Protein AF-A0A643C2L1-F1 (afdb_monomer)

Foldseek 3Di:
DDLVVLLVVVVVVCVVVVNPPDDQDDDDSSNSSSVVNCCVPDPPVVVVQVVQWDDDPNDTDGVDPVVVCVVCVCVVPDDDPDPDDDPDDDDDDDDPPDPPDD

Organism: Balaenoptera physalus (NCBI:txid9770)

Structure (mmCIF, N/CA/C/O backbone):
data_AF-A0A643C2L1-F1
#
_entry.id   AF-A0A643C2L1-F1
#
loop_
_atom_site.group_PDB
_atom_site.id
_atom_site.type_symbol
_atom_site.label_atom_id
_atom_site.label_alt_id
_atom_site.label_comp_id
_atom_site.label_asym_id
_atom_site.label_entity_id
_atom_site.label_seq_id
_atom_site.pdbx_PDB_ins_code
_atom_site.Cartn_x
_atom_site.Cartn_y
_atom_site.Cartn_z
_atom_site.occupancy
_atom_site.B_iso_or_equiv
_atom_site.auth_seq_id
_atom_site.auth_comp_id
_atom_site.auth_asym_id
_atom_site.auth_atom_id
_atom_site.pdbx_PDB_model_num
ATOM 1 N N . MET A 1 1 ? 7.492 17.715 7.146 1.00 59.97 1 MET A N 1
ATOM 2 C CA . MET A 1 1 ? 6.502 17.484 6.074 1.00 59.97 1 MET A CA 1
ATOM 3 C C . MET A 1 1 ? 5.835 16.146 6.366 1.00 59.97 1 MET A C 1
ATOM 5 O O . MET A 1 1 ? 6.565 15.176 6.533 1.00 59.97 1 MET A O 1
ATOM 9 N N . SER A 1 2 ? 4.516 16.105 6.579 1.00 87.12 2 SER A N 1
ATOM 10 C CA . SER A 1 2 ? 3.812 14.862 6.942 1.00 87.12 2 SER A CA 1
ATOM 11 C C . SER A 1 2 ? 3.372 14.087 5.693 1.00 87.12 2 SER A C 1
ATOM 13 O O . SER A 1 2 ? 3.269 14.667 4.611 1.00 87.12 2 SER A O 1
ATOM 15 N N . TYR A 1 3 ? 3.127 12.780 5.822 1.00 82.06 3 TYR A N 1
ATOM 16 C CA . TYR A 1 3 ? 2.661 11.957 4.698 1.00 82.06 3 TYR A CA 1
ATOM 17 C C . TYR A 1 3 ? 1.267 12.366 4.219 1.00 82.06 3 TYR A C 1
ATOM 19 O O . TYR A 1 3 ? 0.970 12.242 3.036 1.00 82.06 3 TYR A O 1
ATOM 27 N N . GLU A 1 4 ? 0.443 12.906 5.114 1.00 80.12 4 GLU A N 1
ATOM 28 C CA . GLU A 1 4 ? -0.877 13.460 4.817 1.00 80.12 4 GLU A CA 1
ATOM 29 C C . GLU A 1 4 ? -0.764 14.679 3.904 1.00 80.12 4 GLU A C 1
ATOM 31 O O . GLU A 1 4 ? -1.453 14.735 2.890 1.00 80.12 4 GLU A O 1
ATOM 36 N N . ALA A 1 5 ? 0.141 15.612 4.224 1.00 81.69 5 ALA A N 1
ATOM 37 C CA . ALA A 1 5 ? 0.385 16.792 3.398 1.00 81.69 5 ALA A CA 1
ATOM 38 C C . ALA A 1 5 ? 0.914 16.392 2.011 1.00 81.69 5 ALA A C 1
ATOM 40 O O . ALA A 1 5 ? 0.364 16.810 1.002 1.00 81.69 5 ALA A O 1
ATOM 41 N N . MET A 1 6 ? 1.897 15.484 1.955 1.00 83.44 6 MET A N 1
ATOM 42 C CA . MET A 1 6 ? 2.437 14.985 0.680 1.00 83.44 6 MET A CA 1
ATOM 43 C C . MET A 1 6 ? 1.388 14.235 -0.153 1.00 83.44 6 MET A C 1
ATOM 45 O O . MET A 1 6 ? 1.396 14.310 -1.378 1.00 83.44 6 MET A O 1
ATOM 49 N N . SER A 1 7 ? 0.488 13.493 0.498 1.00 85.19 7 SER A N 1
ATOM 50 C CA . SER A 1 7 ? -0.620 12.803 -0.169 1.00 85.19 7 SER A CA 1
ATOM 51 C C . SER A 1 7 ? -1.602 13.805 -0.768 1.00 85.19 7 SER A C 1
ATOM 53 O O . SER A 1 7 ? -2.008 13.641 -1.917 1.00 85.19 7 SER A O 1
ATOM 55 N N . GLN A 1 8 ? -1.940 14.862 -0.024 1.00 84.94 8 GLN A N 1
ATOM 56 C CA . GLN A 1 8 ? -2.825 15.920 -0.505 1.00 84.94 8 GLN A CA 1
ATOM 57 C C . GLN A 1 8 ? -2.211 16.674 -1.691 1.00 84.94 8 GLN A C 1
ATOM 59 O O . GLN A 1 8 ? -2.876 16.847 -2.707 1.00 84.94 8 GLN A O 1
ATOM 64 N N . ASP A 1 9 ? -0.920 17.003 -1.626 1.00 87.75 9 ASP A N 1
ATOM 65 C CA . ASP A 1 9 ? -0.221 17.672 -2.729 1.00 87.75 9 ASP A CA 1
ATOM 66 C C . ASP A 1 9 ? -0.270 16.835 -4.022 1.00 87.75 9 ASP A C 1
ATOM 68 O O . ASP A 1 9 ? -0.576 17.345 -5.102 1.00 87.75 9 ASP A O 1
ATOM 72 N N . VAL A 1 10 ? -0.030 15.519 -3.928 1.00 86.56 10 VAL A N 1
ATOM 73 C CA . VAL A 1 10 ? -0.147 14.604 -5.079 1.00 86.56 10 VAL A CA 1
ATOM 74 C C . VAL A 1 10 ? -1.599 14.502 -5.558 1.00 86.56 10 VAL A C 1
ATOM 76 O O . VAL A 1 10 ? -1.849 14.438 -6.764 1.00 86.56 10 VAL A O 1
ATOM 79 N N . GLN A 1 11 ? -2.565 14.507 -4.637 1.00 86.12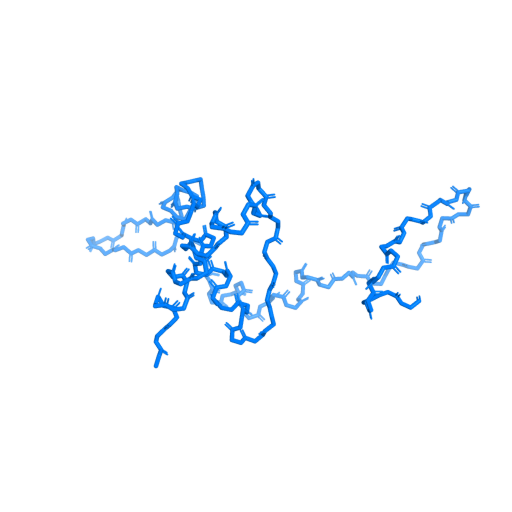 11 GLN A N 1
ATOM 80 C CA . GLN A 1 11 ? -3.989 14.472 -4.961 1.00 86.12 11 GLN A CA 1
ATOM 81 C C . GLN A 1 11 ? -4.420 15.665 -5.819 1.00 86.12 11 GLN A C 1
ATOM 83 O O . GLN A 1 11 ? -5.174 15.472 -6.779 1.00 86.12 11 GLN A O 1
ATOM 88 N N . ASP A 1 12 ? -3.938 16.856 -5.470 1.00 89.56 12 ASP A N 1
ATOM 89 C CA . ASP A 1 12 ? -4.321 18.121 -6.094 1.00 89.56 12 ASP A CA 1
ATOM 90 C C . ASP A 1 12 ? -3.574 18.356 -7.413 1.00 89.56 12 ASP A C 1
ATOM 92 O O . ASP A 1 12 ? -4.114 18.975 -8.334 1.00 89.56 12 ASP A O 1
ATOM 96 N N . LEU A 1 13 ? -2.351 17.827 -7.535 1.00 87.44 13 LEU A N 1
ATOM 97 C CA . LEU A 1 13 ? -1.509 17.982 -8.720 1.00 87.44 13 LEU A CA 1
ATOM 98 C C . LEU A 1 13 ? -1.958 17.105 -9.901 1.00 87.44 13 LEU A C 1
ATOM 100 O O . LEU A 1 13 ? -1.944 17.557 -11.046 1.00 87.44 13 LEU A O 1
ATOM 104 N N . LEU A 1 14 ? -2.371 15.856 -9.654 1.00 84.75 14 LEU A N 1
ATOM 105 C CA . LEU A 1 14 ? -2.713 14.905 -10.725 1.00 84.75 14 LEU A CA 1
ATOM 106 C C . LEU A 1 14 ? -3.820 15.414 -11.683 1.00 84.75 14 LEU A C 1
ATOM 108 O O . LEU A 1 14 ? -3.645 15.276 -12.896 1.00 84.75 14 LEU A O 1
ATOM 112 N N . PRO A 1 15 ? -4.925 16.037 -11.214 1.00 87.25 15 PRO A N 1
ATOM 113 C CA . PRO A 1 15 ? -5.924 16.653 -12.091 1.00 87.25 15 PRO A CA 1
ATOM 114 C C . PRO A 1 15 ? -5.404 17.865 -12.865 1.00 87.25 15 PRO A C 1
ATOM 116 O O . PRO A 1 15 ? -5.732 18.008 -14.040 1.00 87.25 15 PRO A O 1
ATOM 119 N N . GLN A 1 16 ? -4.582 18.716 -12.238 1.00 92.50 16 GLN A N 1
ATOM 120 C CA . GLN A 1 16 ? -4.017 19.910 -12.886 1.00 92.50 16 GLN A CA 1
ATOM 121 C C . GLN A 1 16 ? -3.135 19.544 -14.081 1.00 92.50 16 GLN A C 1
ATOM 123 O O . GLN A 1 16 ? -3.089 20.268 -15.072 1.00 92.50 16 GLN A O 1
ATOM 128 N N . LEU A 1 17 ? -2.471 18.391 -14.000 1.00 88.12 17 LEU A N 1
ATOM 129 C CA . LEU A 1 17 ? -1.654 17.844 -15.077 1.00 88.12 17 LEU A CA 1
ATOM 130 C C . LEU A 1 17 ? -2.451 16.979 -16.071 1.00 88.12 17 LEU A C 1
ATOM 132 O O . LEU A 1 17 ? -1.868 16.455 -17.016 1.00 88.12 17 LEU A O 1
ATOM 136 N N . GLY A 1 18 ? -3.760 16.790 -15.866 1.00 88.38 18 GLY A N 1
ATOM 137 C CA . GLY A 1 18 ? -4.590 15.931 -16.717 1.00 88.38 18 GLY A CA 1
ATOM 138 C C . GLY A 1 18 ? -4.231 14.442 -16.641 1.00 88.38 18 GLY A C 1
ATOM 139 O O . GLY A 1 18 ? -4.497 13.697 -17.578 1.00 88.38 18 GLY A O 1
ATOM 140 N N . LEU A 1 19 ? -3.624 13.993 -15.538 1.00 78.19 19 LEU A N 1
ATOM 141 C CA . LEU A 1 19 ? -3.089 12.635 -15.377 1.00 78.19 19 LEU A CA 1
ATOM 142 C C . LEU A 1 19 ? -4.095 11.656 -14.754 1.00 78.19 19 LEU A C 1
ATOM 144 O O . LEU A 1 19 ? -3.704 10.605 -14.266 1.00 78.19 19 LEU A O 1
ATOM 148 N N . VAL A 1 20 ? -5.388 11.978 -14.722 1.00 77.06 20 VAL A N 1
ATOM 149 C CA . VAL A 1 20 ? -6.413 11.119 -14.109 1.00 77.06 20 VAL A CA 1
ATOM 150 C C . VAL A 1 20 ? -7.277 10.498 -15.214 1.00 77.06 20 VAL A C 1
ATOM 152 O O . VAL A 1 20 ? -7.808 11.252 -16.028 1.00 77.06 20 VAL A O 1
ATOM 155 N N . PRO A 1 21 ? -7.479 9.165 -15.246 1.00 69.81 21 PRO A N 1
ATOM 156 C CA . PRO A 1 21 ? -6.993 8.160 -14.294 1.00 69.81 21 PRO A CA 1
ATOM 157 C C . PRO A 1 21 ? -5.518 7.770 -14.504 1.00 69.81 21 PRO A C 1
ATOM 159 O O . PRO A 1 21 ? -5.066 7.602 -15.632 1.00 69.81 21 PRO A O 1
ATOM 162 N N . CYS A 1 22 ? -4.793 7.531 -13.406 1.00 72.38 22 CYS A N 1
ATOM 163 C CA . CYS A 1 22 ? -3.429 6.987 -13.419 1.00 72.38 22 CYS A CA 1
ATOM 164 C C . CYS A 1 22 ? -3.247 5.872 -12.389 1.00 72.38 22 CYS A C 1
ATOM 166 O O . CYS A 1 22 ? -3.914 5.840 -11.353 1.00 72.38 22 CYS A O 1
ATOM 168 N N . VAL A 1 23 ? -2.257 5.015 -12.634 1.00 71.19 23 VAL A N 1
ATOM 169 C CA . VAL A 1 23 ? -1.683 4.127 -11.619 1.00 71.19 23 VAL A CA 1
ATOM 170 C C . VAL A 1 23 ? -0.515 4.859 -10.964 1.00 71.19 23 VAL A C 1
ATOM 172 O O . VAL A 1 23 ? 0.460 5.193 -11.634 1.00 71.19 23 VAL A O 1
ATOM 175 N N . LEU A 1 24 ? -0.618 5.127 -9.662 1.00 66.00 24 LEU A N 1
ATOM 176 C CA . LEU A 1 24 ? 0.434 5.789 -8.894 1.00 66.00 24 LEU A CA 1
ATOM 177 C C . LEU A 1 24 ? 1.284 4.743 -8.160 1.00 66.00 24 LEU A C 1
ATOM 179 O O . LEU A 1 24 ? 0.761 3.976 -7.354 1.00 66.00 24 LEU A O 1
ATOM 183 N N . ILE A 1 25 ? 2.594 4.737 -8.414 1.00 66.94 25 ILE A N 1
ATOM 184 C CA . ILE A 1 25 ? 3.579 3.882 -7.735 1.00 66.94 25 ILE A CA 1
ATOM 185 C C . ILE A 1 25 ? 4.656 4.788 -7.135 1.00 66.94 25 ILE A C 1
ATOM 187 O O . ILE A 1 25 ? 5.073 5.758 -7.764 1.00 66.94 25 ILE A O 1
ATOM 191 N N . GLY A 1 26 ? 5.131 4.468 -5.932 1.00 73.38 26 GLY A N 1
ATOM 192 C CA . GLY A 1 26 ? 6.227 5.198 -5.302 1.00 73.38 26 GLY A CA 1
ATOM 193 C C . GLY A 1 26 ? 7.175 4.284 -4.529 1.00 73.38 26 GLY A C 1
ATOM 194 O O . GLY A 1 26 ? 6.775 3.238 -4.026 1.00 73.38 26 GLY A O 1
ATOM 195 N N . HIS A 1 27 ? 8.438 4.699 -4.412 1.00 77.94 27 HIS A N 1
ATOM 196 C CA . HIS A 1 27 ? 9.473 4.011 -3.634 1.00 77.94 27 HIS A CA 1
ATOM 197 C C . HIS A 1 27 ? 9.749 4.753 -2.316 1.00 77.94 27 HIS A C 1
ATOM 199 O O . HIS A 1 27 ? 9.745 5.985 -2.280 1.00 77.94 27 HIS A O 1
ATOM 205 N N . SER A 1 28 ? 9.997 4.011 -1.230 1.00 82.31 28 SER A N 1
ATOM 206 C CA . SER A 1 28 ? 10.298 4.551 0.106 1.00 82.31 28 SER A CA 1
ATOM 207 C C . SER A 1 28 ? 9.273 5.610 0.559 1.00 82.31 28 SER A C 1
ATOM 209 O O . SER A 1 28 ? 8.103 5.283 0.768 1.00 82.31 28 SER A O 1
ATOM 211 N N . MET A 1 29 ? 9.673 6.880 0.674 1.00 86.06 29 MET A N 1
ATOM 212 C CA . MET A 1 29 ? 8.791 7.994 1.032 1.00 86.06 29 MET A CA 1
ATOM 213 C C . MET A 1 29 ? 7.615 8.141 0.056 1.00 86.06 29 MET A C 1
ATOM 215 O O . MET A 1 29 ? 6.472 8.238 0.492 1.00 86.06 29 MET A O 1
ATOM 219 N N . GLY A 1 30 ? 7.873 8.063 -1.254 1.00 73.50 30 GLY A N 1
ATOM 220 C CA . GLY A 1 30 ? 6.826 8.145 -2.276 1.00 73.50 30 GLY A CA 1
ATOM 221 C C . GLY A 1 30 ? 5.864 6.958 -2.234 1.00 73.50 30 GLY A C 1
ATOM 222 O O . GLY A 1 30 ? 4.691 7.108 -2.558 1.00 73.50 30 GLY A O 1
ATOM 223 N N . GLY A 1 31 ? 6.336 5.789 -1.785 1.00 77.94 31 GLY A N 1
ATOM 224 C CA . GLY A 1 31 ? 5.497 4.602 -1.609 1.00 77.94 31 GLY A CA 1
ATOM 225 C C . GLY A 1 31 ? 4.481 4.782 -0.487 1.00 77.94 31 GLY A C 1
ATOM 226 O O . GLY A 1 31 ? 3.296 4.522 -0.680 1.00 77.94 31 GLY A O 1
ATOM 227 N N . ARG A 1 32 ? 4.920 5.321 0.660 1.00 79.50 32 ARG A N 1
ATOM 228 C CA . ARG A 1 32 ? 4.015 5.656 1.771 1.00 79.50 32 ARG A CA 1
ATOM 229 C C . ARG A 1 32 ? 3.009 6.731 1.366 1.00 79.50 32 ARG A C 1
ATOM 231 O O . ARG A 1 32 ? 1.831 6.574 1.660 1.00 79.50 32 ARG A O 1
ATOM 238 N N . THR A 1 33 ? 3.443 7.760 0.638 1.00 81.56 33 THR A N 1
ATOM 239 C CA . THR A 1 33 ? 2.557 8.806 0.102 1.00 81.56 33 THR A CA 1
ATOM 240 C C . THR A 1 33 ? 1.511 8.240 -0.867 1.00 81.56 33 THR A C 1
ATOM 242 O O . THR A 1 33 ? 0.327 8.525 -0.715 1.00 81.56 33 THR A O 1
ATOM 245 N N . ALA A 1 34 ? 1.909 7.384 -1.817 1.00 78.69 34 ALA A N 1
ATOM 246 C CA . ALA A 1 34 ? 0.985 6.755 -2.765 1.00 78.69 34 ALA A CA 1
ATOM 247 C C . ALA A 1 34 ? -0.024 5.823 -2.071 1.00 78.69 34 ALA A C 1
ATOM 249 O O . ALA A 1 34 ? -1.206 5.801 -2.417 1.00 78.69 34 ALA A O 1
ATOM 250 N N . MET A 1 35 ? 0.427 5.086 -1.055 1.00 80.88 35 MET A N 1
ATOM 251 C CA . MET A 1 35 ? -0.419 4.198 -0.260 1.00 80.88 35 MET A CA 1
ATOM 252 C C . MET A 1 35 ? -1.427 4.990 0.588 1.00 80.88 35 MET A C 1
ATOM 254 O O . MET A 1 35 ? -2.607 4.639 0.625 1.00 80.88 35 MET A O 1
ATOM 258 N N . LEU A 1 36 ? -0.998 6.099 1.204 1.00 81.88 36 LEU A N 1
ATOM 259 C CA . LEU A 1 36 ? -1.887 6.998 1.945 1.00 81.88 36 LEU A CA 1
ATOM 260 C C . LEU A 1 36 ? -2.934 7.640 1.019 1.00 81.88 36 LEU A C 1
ATOM 262 O O . LEU A 1 36 ? -4.121 7.660 1.352 1.00 81.88 36 LEU A O 1
ATOM 266 N N . LEU A 1 37 ? -2.522 8.069 -0.178 1.00 80.31 37 LEU A N 1
ATOM 267 C CA . LEU A 1 37 ? -3.426 8.599 -1.199 1.00 80.31 37 LEU A CA 1
ATOM 268 C C . LEU A 1 37 ? -4.474 7.562 -1.620 1.00 80.31 37 LEU A C 1
ATOM 270 O O . LEU A 1 37 ? -5.656 7.887 -1.745 1.00 80.31 37 LEU A O 1
ATOM 274 N N . ALA A 1 38 ? -4.070 6.301 -1.801 1.00 74.81 38 ALA A N 1
ATOM 275 C CA . ALA A 1 38 ? -4.984 5.213 -2.145 1.00 74.81 38 ALA A CA 1
ATOM 276 C C . ALA A 1 38 ? -6.034 4.963 -1.045 1.00 74.81 38 ALA A C 1
ATOM 278 O O . ALA A 1 38 ? -7.215 4.782 -1.354 1.00 74.81 38 ALA A O 1
ATOM 279 N N . LEU A 1 39 ? -5.641 5.032 0.232 1.00 74.06 39 LEU A N 1
ATOM 280 C CA . LEU A 1 39 ? -6.559 4.950 1.380 1.00 74.06 39 LEU A CA 1
ATOM 281 C C . LEU A 1 39 ? -7.521 6.153 1.452 1.00 74.06 39 LEU A C 1
ATOM 283 O O . LEU A 1 39 ? -8.688 6.019 1.843 1.00 74.06 39 LEU A O 1
ATOM 287 N N . GLN A 1 40 ? -7.062 7.336 1.039 1.00 71.81 40 GLN A N 1
ATOM 288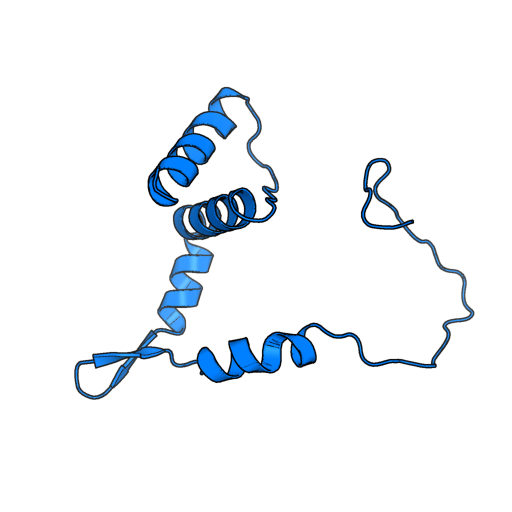 C CA . GLN A 1 40 ? -7.880 8.550 0.963 1.00 71.81 40 GLN A CA 1
ATOM 289 C C . GLN A 1 40 ? -8.840 8.560 -0.242 1.00 71.81 40 GLN A C 1
ATOM 291 O O . GLN A 1 40 ? -9.914 9.158 -0.157 1.00 71.81 40 GLN A O 1
ATOM 296 N N . ARG A 1 41 ? -8.516 7.864 -1.340 1.00 66.31 41 ARG A N 1
ATOM 297 C CA . ARG A 1 41 ? -9.310 7.878 -2.586 1.00 66.31 41 ARG A CA 1
ATOM 298 C C . ARG A 1 41 ? -10.248 6.687 -2.754 1.00 66.31 41 ARG A C 1
ATOM 300 O O . ARG A 1 41 ? -11.308 6.840 -3.354 1.00 66.31 41 ARG A O 1
ATOM 307 N N . SER A 1 42 ? -9.901 5.510 -2.244 1.00 65.88 42 SER A N 1
ATOM 308 C CA . SER A 1 42 ? -10.718 4.317 -2.466 1.00 65.88 42 SER A CA 1
ATOM 309 C C . SER A 1 42 ? -11.751 4.142 -1.356 1.00 65.88 42 SER A C 1
ATOM 311 O O . SER A 1 42 ? -11.449 3.607 -0.286 1.00 65.88 42 SER A O 1
ATOM 313 N N . ILE A 1 43 ? -12.995 4.563 -1.630 1.00 65.88 43 ILE A N 1
ATOM 314 C CA . ILE A 1 43 ? -14.156 4.246 -0.779 1.00 65.88 43 ILE A CA 1
ATOM 315 C C . ILE A 1 43 ? -14.206 2.735 -0.511 1.00 65.88 43 ILE A C 1
ATOM 317 O O . ILE A 1 43 ? -14.438 2.321 0.620 1.00 65.88 43 ILE A O 1
ATOM 321 N N . SER A 1 44 ? -13.892 1.929 -1.529 1.00 57.66 44 SER A N 1
ATOM 322 C CA . SER A 1 44 ? -13.902 0.471 -1.470 1.00 57.66 44 SER A CA 1
ATOM 323 C C . SER A 1 44 ? -12.796 -0.079 -0.573 1.00 57.66 44 SER A C 1
ATOM 325 O O . SER A 1 44 ? -13.038 -1.023 0.165 1.00 57.66 44 SER A O 1
ATOM 327 N N . MET A 1 45 ? -11.601 0.523 -0.574 1.00 64.62 45 MET A N 1
ATOM 328 C CA . MET A 1 45 ? -10.514 0.131 0.332 1.00 64.62 45 MET A CA 1
ATOM 329 C C . MET A 1 45 ? -10.855 0.499 1.774 1.00 64.62 45 MET A C 1
ATOM 331 O O . MET A 1 45 ? -10.642 -0.293 2.686 1.00 64.62 45 MET A O 1
ATOM 335 N N . ARG A 1 46 ? -11.441 1.682 1.987 1.00 67.38 46 ARG A N 1
ATOM 336 C CA . ARG A 1 46 ? -11.890 2.110 3.315 1.00 67.38 46 ARG A CA 1
ATOM 337 C C . ARG A 1 46 ? -13.017 1.214 3.829 1.00 67.38 46 ARG A C 1
ATOM 339 O O . ARG A 1 46 ? -12.959 0.779 4.971 1.00 67.38 46 ARG A O 1
ATOM 346 N N . GLN A 1 47 ? -13.986 0.872 2.980 1.00 67.31 47 GLN A N 1
ATOM 347 C CA . GLN A 1 47 ? -15.041 -0.096 3.291 1.00 67.31 47 GLN A CA 1
ATOM 348 C C . GLN A 1 47 ? -14.462 -1.484 3.573 1.00 67.31 47 GLN A C 1
ATOM 350 O O . GLN A 1 47 ? -14.805 -2.077 4.586 1.00 67.31 47 GLN A O 1
ATOM 355 N N . PHE A 1 48 ? -13.528 -1.974 2.757 1.00 73.56 48 PHE A N 1
ATOM 356 C CA . PHE A 1 48 ? -12.851 -3.249 2.988 1.00 73.56 48 PHE A CA 1
ATOM 357 C C . PHE A 1 48 ? -12.123 -3.284 4.341 1.00 73.56 48 PHE A C 1
ATOM 359 O O . PHE A 1 48 ? -12.294 -4.229 5.112 1.00 73.56 48 PHE A O 1
ATOM 366 N N . LEU A 1 49 ? -11.368 -2.239 4.687 1.00 74.88 49 LEU A N 1
ATOM 367 C CA . LEU A 1 49 ? -10.713 -2.147 5.995 1.00 74.88 49 LEU A CA 1
ATOM 368 C C . LEU A 1 49 ? -11.735 -2.100 7.137 1.00 74.88 49 LEU A C 1
ATOM 370 O O . LEU A 1 49 ? -11.571 -2.812 8.124 1.00 74.88 49 LEU A O 1
ATOM 374 N N . LEU A 1 50 ? -12.824 -1.341 6.980 1.00 79.06 50 LEU A N 1
ATOM 375 C CA . LEU A 1 50 ? -13.906 -1.279 7.967 1.00 79.06 50 LEU A CA 1
ATOM 376 C C . LEU A 1 50 ? -14.621 -2.627 8.148 1.00 79.06 50 LEU A C 1
ATOM 378 O O . LEU A 1 50 ? -14.990 -2.954 9.269 1.00 79.06 50 LEU A O 1
ATOM 382 N N . THR A 1 51 ? -14.746 -3.462 7.106 1.00 78.56 51 THR A N 1
ATOM 383 C CA . THR A 1 51 ? -15.294 -4.831 7.258 1.00 78.56 51 THR A CA 1
ATOM 384 C C . THR A 1 51 ? -14.403 -5.758 8.093 1.00 78.56 51 THR A C 1
ATOM 386 O O . THR A 1 51 ? -14.861 -6.806 8.554 1.00 78.56 51 THR A O 1
ATOM 389 N N . ASN A 1 52 ? -13.141 -5.376 8.302 1.00 80.75 52 ASN A N 1
ATOM 390 C CA . ASN A 1 52 ? -12.165 -6.106 9.104 1.00 80.75 52 ASN A CA 1
ATOM 391 C C . ASN A 1 52 ? -11.926 -5.476 10.485 1.00 80.75 52 ASN A C 1
ATOM 393 O O . ASN A 1 52 ? -11.097 -5.987 11.236 1.00 80.75 52 ASN A O 1
ATOM 397 N N . LEU A 1 53 ? -12.652 -4.413 10.844 1.00 88.56 53 LEU A N 1
ATOM 398 C CA . LEU A 1 53 ? -12.651 -3.832 12.183 1.00 88.56 53 LEU A CA 1
ATOM 399 C C . LEU A 1 53 ? -13.868 -4.363 12.954 1.00 88.56 53 LEU A C 1
ATOM 401 O O . LEU A 1 53 ? -15.001 -4.226 12.497 1.00 88.56 53 LEU A O 1
ATOM 405 N N . VAL A 1 54 ? -13.645 -5.000 14.103 1.00 89.88 54 VAL A N 1
ATOM 406 C CA . VAL A 1 54 ? -14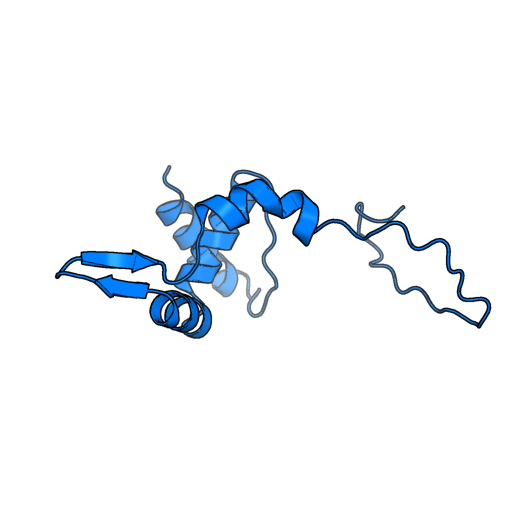.705 -5.582 14.943 1.00 89.88 54 VAL A CA 1
ATOM 407 C C . VAL A 1 54 ? -14.652 -5.014 16.353 1.00 89.88 54 VAL A C 1
ATOM 409 O O . VAL A 1 54 ? -13.584 -4.652 16.838 1.00 89.88 54 VAL A O 1
ATOM 412 N N . GLU A 1 55 ? -15.800 -4.935 17.015 1.00 93.75 55 GLU A N 1
ATOM 413 C CA . GLU A 1 55 ? -15.893 -4.524 18.414 1.00 93.75 55 GLU A CA 1
ATOM 414 C C . GLU A 1 55 ? -15.879 -5.754 19.330 1.00 93.75 55 GLU A C 1
ATOM 416 O O . GLU A 1 55 ? -16.637 -6.702 19.119 1.00 93.75 55 GLU A O 1
ATOM 421 N N . VAL A 1 56 ? -15.008 -5.735 20.338 1.00 93.69 56 VAL A N 1
ATOM 422 C CA . VAL A 1 56 ? -14.912 -6.743 21.399 1.00 93.69 56 VAL A CA 1
ATOM 423 C C . VAL A 1 56 ? -14.794 -5.993 22.724 1.00 93.69 56 VAL A C 1
ATOM 425 O O . VAL A 1 56 ? -13.890 -5.176 22.890 1.00 93.69 56 VAL A O 1
ATOM 428 N N . ASP A 1 57 ? -15.733 -6.219 23.644 1.00 95.25 57 ASP A N 1
ATOM 429 C CA . ASP A 1 57 ? -15.775 -5.589 24.975 1.00 95.25 57 ASP A CA 1
ATOM 430 C C . ASP A 1 57 ? -15.648 -4.049 24.956 1.00 95.25 57 ASP A C 1
ATOM 432 O O . ASP A 1 57 ? -14.911 -3.448 25.742 1.00 95.25 57 ASP A O 1
ATOM 436 N N . GLY A 1 58 ? -16.339 -3.387 24.021 1.00 93.69 58 GLY A N 1
ATOM 437 C CA . GLY A 1 58 ? -16.313 -1.925 23.881 1.00 93.69 58 GLY A CA 1
ATOM 438 C C . GLY A 1 58 ? -15.029 -1.366 23.258 1.00 93.69 58 GLY A C 1
ATOM 439 O O . GLY A 1 58 ? -14.804 -0.154 23.282 1.00 93.69 58 GLY A O 1
ATOM 440 N N . ARG A 1 59 ? -14.153 -2.226 22.721 1.00 90.94 59 ARG A N 1
ATOM 441 C CA . ARG A 1 59 ? -12.914 -1.835 22.037 1.00 90.94 59 ARG A CA 1
ATOM 442 C C . ARG A 1 59 ? -12.919 -2.332 20.599 1.00 90.94 59 ARG A C 1
ATOM 444 O O . ARG A 1 59 ? -13.253 -3.481 20.329 1.00 90.94 59 ARG A O 1
ATOM 451 N N . PHE A 1 60 ? -12.483 -1.483 19.673 1.00 87.94 60 PHE A N 1
ATOM 452 C CA . PHE A 1 60 ? -12.265 -1.898 18.292 1.00 87.94 60 PHE A CA 1
ATOM 453 C C . PHE A 1 60 ? -10.938 -2.642 18.153 1.00 87.94 60 PHE A C 1
ATOM 455 O O . PHE A 1 60 ? -9.892 -2.151 18.577 1.00 87.94 60 PHE A O 1
ATOM 462 N N . THR A 1 61 ? -10.987 -3.812 17.526 1.00 89.56 61 THR A N 1
ATOM 463 C CA . THR A 1 61 ? -9.829 -4.642 17.201 1.00 89.56 61 THR A CA 1
ATOM 464 C C . THR A 1 61 ? -9.898 -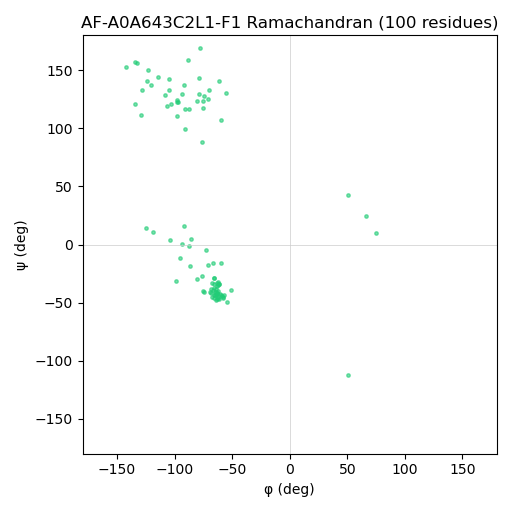5.117 15.753 1.00 89.56 61 THR A C 1
ATOM 466 O O . THR A 1 61 ? -10.967 -5.177 15.140 1.00 89.56 61 THR A O 1
ATOM 469 N N . TRP A 1 62 ? -8.746 -5.451 15.181 1.00 87.00 62 TRP A N 1
ATOM 470 C CA . TRP A 1 62 ? -8.685 -6.035 13.850 1.00 87.00 62 TRP A CA 1
ATOM 471 C C . TRP A 1 62 ? -9.138 -7.494 13.904 1.00 87.00 62 TRP A C 1
ATOM 473 O O . TRP A 1 62 ? -8.616 -8.297 14.673 1.00 87.00 62 TRP A O 1
ATOM 483 N N . ARG A 1 63 ? -10.094 -7.854 13.045 1.00 87.38 63 ARG A N 1
ATOM 484 C CA . ARG A 1 63 ? -10.514 -9.245 12.824 1.00 87.38 63 ARG A CA 1
ATOM 485 C C . ARG A 1 63 ? -9.359 -10.096 12.294 1.00 87.38 63 ARG A C 1
ATOM 487 O O . ARG A 1 63 ? -9.279 -11.284 12.587 1.00 87.38 63 ARG A O 1
ATOM 494 N N . VAL A 1 64 ? -8.493 -9.489 11.486 1.0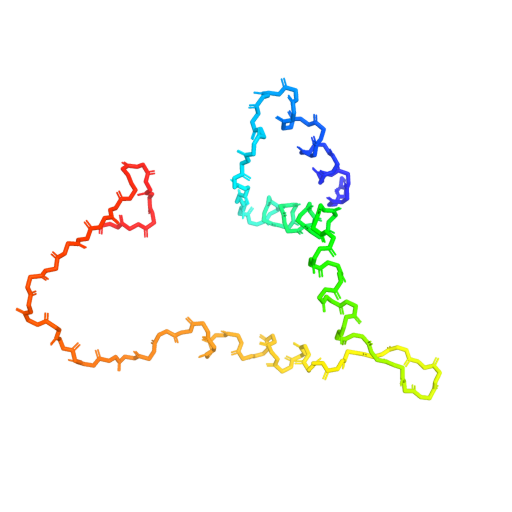0 85.88 64 VAL A N 1
ATOM 495 C CA . VAL A 1 64 ? -7.306 -10.123 10.905 1.00 85.88 64 VAL A CA 1
ATOM 496 C C . VAL A 1 64 ? -6.106 -9.896 11.813 1.00 85.88 64 VAL A C 1
ATOM 498 O O . VAL A 1 64 ? -5.886 -8.785 12.291 1.00 85.88 64 VAL A O 1
ATOM 501 N N . ASN A 1 65 ? -5.295 -10.933 12.006 1.00 89.69 65 ASN A N 1
ATOM 502 C CA . ASN A 1 65 ? -4.069 -10.831 12.787 1.00 89.69 65 ASN A CA 1
ATOM 503 C C . ASN A 1 65 ? -2.974 -10.130 11.966 1.00 89.69 65 ASN A C 1
ATOM 505 O O . ASN A 1 65 ? -2.209 -10.773 11.244 1.00 89.69 65 ASN A O 1
ATOM 509 N N . LEU A 1 66 ? -2.938 -8.799 12.051 1.00 86.19 66 LEU A N 1
ATOM 510 C CA . LEU A 1 66 ? -1.990 -7.972 11.304 1.00 86.19 66 LEU A CA 1
ATOM 511 C C . LEU A 1 66 ? -0.534 -8.263 11.681 1.00 86.19 66 LEU A C 1
ATOM 513 O O . LEU A 1 66 ? 0.319 -8.252 10.798 1.00 86.19 66 LEU A O 1
ATOM 517 N N . ASP A 1 67 ? -0.25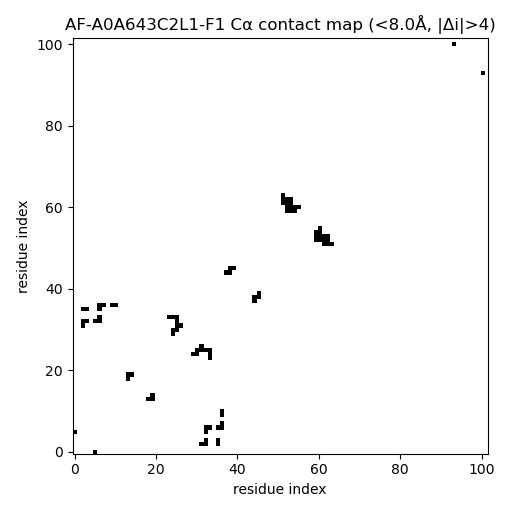8 -8.580 12.948 1.00 87.19 67 ASP A N 1
ATOM 518 C CA . ASP A 1 67 ? 1.095 -8.900 13.410 1.00 87.19 67 ASP A CA 1
ATOM 519 C C . ASP A 1 67 ? 1.604 -10.193 12.768 1.00 87.19 67 ASP A C 1
ATOM 521 O O . ASP A 1 67 ? 2.710 -10.226 12.231 1.00 87.19 67 ASP A O 1
ATOM 525 N N . ALA A 1 68 ? 0.775 -11.241 12.742 1.00 90.62 68 ALA A N 1
ATOM 526 C CA . ALA A 1 68 ? 1.113 -12.498 12.078 1.00 90.62 68 ALA A CA 1
ATOM 527 C C . ALA A 1 68 ? 1.285 -12.317 10.562 1.00 90.62 68 ALA A C 1
ATOM 529 O O . ALA A 1 68 ? 2.214 -12.868 9.974 1.00 90.62 68 ALA A O 1
ATOM 530 N N . LEU A 1 69 ? 0.415 -11.524 9.925 1.00 86.69 69 LEU A N 1
ATOM 531 C CA . LEU A 1 69 ? 0.535 -11.215 8.499 1.00 86.69 69 LEU A CA 1
ATOM 532 C C . LEU A 1 69 ? 1.837 -10.470 8.193 1.00 86.69 69 LEU A C 1
ATOM 534 O O . LEU A 1 69 ? 2.532 -10.834 7.249 1.00 86.69 69 LEU A O 1
ATOM 538 N N . ALA A 1 70 ? 2.196 -9.467 8.996 1.00 85.31 70 ALA A N 1
ATOM 539 C CA . ALA A 1 70 ? 3.430 -8.709 8.819 1.00 85.31 70 ALA A CA 1
ATOM 540 C C . ALA A 1 70 ? 4.678 -9.582 9.030 1.00 85.31 70 ALA A C 1
ATOM 542 O O . ALA A 1 70 ? 5.629 -9.487 8.257 1.00 85.31 70 ALA A O 1
ATOM 543 N N . GLN A 1 71 ? 4.660 -10.465 10.035 1.00 93.19 71 GLN A N 1
ATOM 544 C CA . GLN A 1 71 ? 5.768 -11.377 10.354 1.00 93.19 71 GLN A CA 1
ATOM 545 C C . GLN A 1 71 ? 5.969 -12.503 9.331 1.00 93.19 71 GLN A C 1
ATOM 547 O O . GLN A 1 71 ? 7.018 -13.148 9.335 1.00 93.19 71 GLN A O 1
ATOM 552 N N . HIS A 1 72 ? 4.973 -12.780 8.489 1.00 88.69 72 HIS A N 1
ATOM 553 C CA . HIS A 1 72 ? 5.002 -13.886 7.525 1.00 88.69 72 HIS A CA 1
ATOM 554 C C . HIS A 1 72 ? 4.749 -13.439 6.085 1.00 88.69 72 HIS A C 1
ATOM 556 O O . HIS A 1 72 ? 4.473 -14.265 5.211 1.00 88.69 72 HIS A O 1
ATOM 562 N N . LEU A 1 73 ? 4.826 -12.132 5.830 1.00 86.00 73 LEU A N 1
ATOM 563 C CA . LEU A 1 73 ? 4.563 -11.562 4.516 1.00 86.00 73 LEU A CA 1
ATOM 564 C C . LEU A 1 73 ? 5.539 -12.102 3.462 1.00 86.00 73 LEU A C 1
ATOM 566 O O . LEU A 1 73 ? 5.146 -12.334 2.324 1.00 86.00 73 LEU A O 1
ATOM 570 N N . ASP A 1 74 ? 6.783 -12.372 3.858 1.00 83.12 74 ASP A N 1
ATOM 571 C CA . ASP A 1 74 ? 7.795 -13.040 3.041 1.00 83.12 74 ASP A CA 1
ATOM 572 C C . ASP A 1 74 ? 7.290 -14.389 2.509 1.00 83.12 74 ASP A C 1
ATOM 574 O O . ASP A 1 74 ? 7.326 -14.638 1.309 1.00 83.12 74 ASP A O 1
ATOM 578 N N . LYS A 1 75 ? 6.726 -15.239 3.371 1.00 84.06 75 LYS A N 1
ATOM 579 C CA . LYS A 1 75 ? 6.203 -16.557 2.978 1.00 84.06 75 LYS A CA 1
ATOM 580 C C . LYS A 1 75 ? 4.980 -16.465 2.071 1.00 84.06 75 LYS A C 1
ATOM 582 O O . LYS A 1 75 ? 4.793 -17.338 1.232 1.00 84.06 75 LYS A O 1
ATOM 587 N N . ILE A 1 76 ? 4.152 -15.437 2.256 1.00 83.00 76 ILE A N 1
ATOM 588 C CA . ILE A 1 76 ? 2.941 -15.204 1.457 1.00 83.00 76 ILE A CA 1
ATOM 589 C C . ILE A 1 76 ? 3.300 -14.684 0.059 1.00 83.00 76 ILE A C 1
ATOM 591 O O . ILE A 1 76 ? 2.676 -15.083 -0.922 1.00 83.00 76 ILE A O 1
ATOM 595 N N . LEU A 1 77 ? 4.282 -13.783 -0.031 1.00 81.75 77 LEU A N 1
ATOM 596 C CA . LEU A 1 77 ? 4.684 -13.140 -1.284 1.00 81.75 77 LEU A CA 1
ATOM 597 C C . LEU A 1 77 ? 5.710 -13.950 -2.083 1.00 81.75 77 LEU A C 1
ATOM 599 O O . LEU A 1 77 ? 5.878 -13.711 -3.280 1.00 81.75 77 LEU A O 1
ATOM 603 N N . ASN A 1 78 ? 6.395 -14.898 -1.448 1.00 81.69 78 ASN A N 1
ATOM 604 C CA . ASN A 1 78 ? 7.349 -15.755 -2.133 1.00 81.69 78 ASN A CA 1
ATOM 605 C C . ASN A 1 78 ? 6.640 -16.734 -3.069 1.00 81.69 78 ASN A C 1
ATOM 607 O O . ASN A 1 78 ? 5.711 -17.449 -2.688 1.00 81.69 78 ASN A O 1
ATOM 611 N N . PHE A 1 79 ? 7.152 -16.835 -4.292 1.00 77.12 79 PHE A N 1
ATOM 612 C CA . PHE A 1 79 ? 6.815 -17.952 -5.158 1.00 77.12 79 PHE A CA 1
ATOM 613 C C . PHE A 1 79 ? 7.574 -19.193 -4.681 1.00 77.12 79 PHE A C 1
ATOM 615 O O . PHE A 1 79 ? 8.805 -19.152 -4.601 1.00 77.12 79 PHE A O 1
ATOM 622 N N . PRO A 1 80 ? 6.885 -20.306 -4.369 1.00 75.88 80 PRO A N 1
ATOM 623 C CA . PRO A 1 80 ? 7.578 -21.543 -4.065 1.00 75.88 80 PRO A CA 1
ATOM 624 C C . PRO A 1 80 ? 8.389 -21.961 -5.298 1.00 75.88 80 PRO A C 1
ATOM 626 O O . PRO A 1 80 ? 7.890 -21.816 -6.420 1.00 75.88 80 PRO A O 1
ATOM 629 N N . PRO A 1 81 ? 9.611 -22.490 -5.126 1.00 75.75 81 PRO A N 1
ATOM 630 C CA . PRO A 1 81 ? 10.362 -23.041 -6.241 1.00 75.75 81 PRO A CA 1
ATOM 631 C C . PRO A 1 81 ? 9.541 -24.179 -6.851 1.00 75.75 81 PRO A C 1
ATOM 633 O O . PRO A 1 81 ? 9.379 -25.240 -6.250 1.00 75.75 81 PRO A O 1
ATOM 636 N N . ARG A 1 82 ? 8.974 -23.934 -8.033 1.00 74.75 82 ARG A N 1
ATOM 637 C CA . ARG A 1 82 ? 8.311 -24.958 -8.836 1.00 74.75 82 ARG A CA 1
ATOM 638 C C . ARG A 1 82 ? 9.319 -25.417 -9.887 1.00 74.75 82 ARG A C 1
ATOM 640 O O . ARG A 1 82 ? 9.645 -24.627 -10.766 1.00 74.75 82 ARG A O 1
ATOM 647 N N . PRO A 1 83 ? 9.835 -26.655 -9.806 1.00 75.62 83 PRO A N 1
ATOM 648 C CA . PRO A 1 83 ? 10.772 -27.190 -10.797 1.00 75.62 83 PRO A CA 1
ATOM 649 C C . PRO A 1 83 ? 10.090 -27.519 -12.136 1.00 75.62 83 PRO A C 1
ATOM 651 O O . PRO A 1 83 ? 10.739 -27.924 -13.096 1.00 75.62 83 PRO A O 1
ATOM 654 N N . GLU A 1 84 ? 8.770 -27.380 -12.198 1.00 83.12 84 GLU A N 1
ATOM 655 C CA . GLU A 1 84 ? 7.967 -27.681 -13.369 1.00 83.12 84 GLU A CA 1
ATOM 656 C C . GLU A 1 84 ? 8.209 -26.647 -14.470 1.00 83.12 84 GLU A C 1
ATOM 658 O O . GLU A 1 84 ? 8.061 -25.442 -14.272 1.00 83.12 84 GLU A O 1
ATOM 663 N N . THR A 1 85 ? 8.572 -27.141 -15.650 1.00 82.00 85 THR A N 1
ATOM 664 C CA . THR A 1 85 ? 8.767 -26.324 -16.847 1.00 82.00 85 THR A CA 1
ATOM 665 C C . THR A 1 85 ? 7.589 -26.525 -17.785 1.00 82.00 85 THR A C 1
ATOM 667 O O . THR A 1 85 ? 7.201 -27.654 -18.079 1.00 82.00 85 THR A O 1
ATOM 670 N N . TYR A 1 86 ? 7.040 -25.428 -18.293 1.00 84.38 86 TYR A N 1
ATOM 671 C CA . TYR A 1 86 ? 6.071 -25.473 -19.378 1.00 84.38 86 TYR A CA 1
ATOM 672 C C . TYR A 1 86 ? 6.808 -25.460 -20.724 1.00 84.38 86 TYR A C 1
ATOM 674 O O . TYR A 1 86 ? 7.501 -24.496 -21.036 1.00 84.38 86 TYR A O 1
ATOM 682 N N . SER A 1 87 ? 6.677 -26.530 -21.517 1.00 90.12 87 SER A N 1
ATOM 683 C CA . SER A 1 87 ? 7.384 -26.689 -22.805 1.00 90.12 87 SER A CA 1
ATOM 684 C C . SER A 1 87 ? 6.593 -26.213 -24.030 1.00 90.12 87 SER A C 1
ATOM 686 O O . SER A 1 87 ? 7.064 -26.356 -25.157 1.00 90.12 87 SER A O 1
ATOM 688 N N . GLY A 1 88 ? 5.377 -25.698 -23.841 1.00 91.62 88 GLY A N 1
ATOM 689 C CA . GLY A 1 88 ? 4.573 -25.164 -24.939 1.00 91.62 88 GLY A CA 1
ATOM 690 C C . GLY A 1 88 ? 5.029 -23.766 -25.376 1.00 91.62 88 GLY A C 1
ATOM 691 O O . GLY A 1 88 ? 5.801 -23.115 -24.670 1.00 91.62 88 GLY A O 1
ATOM 692 N N . PRO A 1 89 ? 4.525 -23.260 -26.517 1.00 88.50 89 PRO A N 1
ATOM 693 C CA . PRO A 1 89 ? 4.751 -21.877 -26.921 1.00 88.50 89 PRO A CA 1
ATOM 694 C C . PRO A 1 89 ? 4.309 -20.901 -25.822 1.00 88.50 89 PRO A C 1
ATOM 696 O O . PRO A 1 89 ? 3.190 -21.000 -25.316 1.00 88.50 89 PRO A O 1
ATOM 699 N N . ALA A 1 90 ? 5.182 -19.957 -25.471 1.00 85.94 90 ALA A N 1
ATOM 700 C CA . ALA A 1 90 ? 4.926 -18.925 -24.473 1.00 85.94 90 ALA A CA 1
ATOM 701 C C . ALA A 1 90 ? 5.235 -17.541 -25.058 1.00 85.94 90 ALA A C 1
ATOM 703 O O . ALA A 1 90 ? 6.280 -17.339 -25.675 1.00 85.94 90 ALA A O 1
ATOM 704 N N . LEU A 1 91 ? 4.322 -16.589 -24.854 1.00 83.31 91 LEU A N 1
ATOM 705 C CA . LEU A 1 91 ? 4.523 -15.180 -25.182 1.00 83.31 91 LEU A CA 1
ATOM 706 C C . LEU A 1 91 ? 4.731 -14.403 -23.883 1.00 83.31 91 LEU A C 1
ATOM 708 O O . LEU A 1 91 ? 3.835 -14.349 -23.042 1.00 83.31 91 LEU A O 1
ATOM 712 N N . PHE A 1 92 ? 5.894 -13.776 -23.746 1.00 79.94 92 PHE A N 1
ATOM 713 C CA . PHE A 1 92 ? 6.189 -12.869 -22.643 1.00 79.94 92 PHE A CA 1
ATOM 714 C C . PHE A 1 92 ? 5.978 -11.432 -23.115 1.00 79.94 92 PHE A C 1
ATOM 716 O O . PHE A 1 92 ? 6.561 -11.006 -24.110 1.00 79.94 92 PHE A O 1
ATOM 723 N N . LEU A 1 93 ? 5.130 -10.687 -22.407 1.00 76.75 93 LEU A N 1
ATOM 724 C CA . LEU A 1 93 ? 4.915 -9.265 -22.651 1.00 76.75 93 LEU A CA 1
ATOM 725 C C . LEU A 1 93 ? 5.658 -8.470 -21.584 1.00 76.75 93 LEU A C 1
ATOM 727 O O . LEU A 1 93 ? 5.413 -8.633 -20.390 1.00 76.75 93 LEU A O 1
ATOM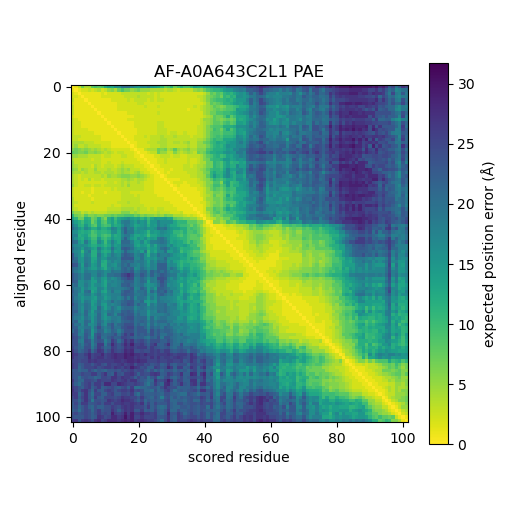 731 N N . LEU A 1 94 ? 6.572 -7.616 -22.033 1.00 76.38 94 LEU A N 1
ATOM 732 C CA . LEU A 1 94 ? 7.434 -6.804 -21.182 1.00 76.38 94 LEU A CA 1
ATOM 733 C C . LEU A 1 94 ? 7.087 -5.326 -21.370 1.00 76.38 94 LEU A C 1
ATOM 735 O O . LEU A 1 94 ? 6.755 -4.881 -22.469 1.00 76.38 94 LEU A O 1
ATOM 739 N N . GLY A 1 95 ? 7.173 -4.551 -20.291 1.00 75.69 95 GLY A N 1
ATOM 740 C CA . GLY A 1 95 ? 7.028 -3.100 -20.369 1.00 75.69 95 GLY A CA 1
ATOM 741 C C . GLY A 1 95 ? 8.296 -2.475 -20.946 1.00 75.69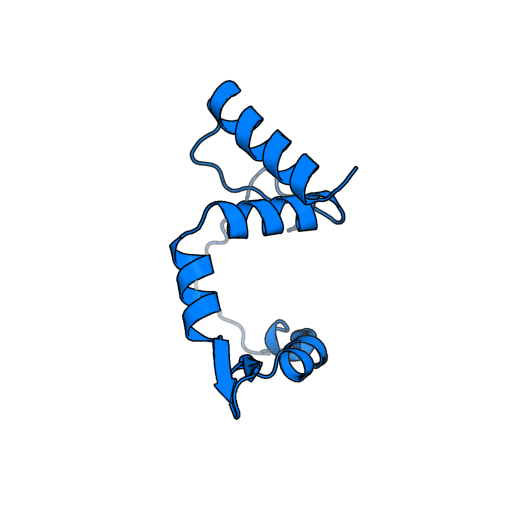 95 GLY A C 1
ATOM 742 O O . GLY A 1 95 ? 9.340 -2.554 -20.310 1.00 75.69 95 GLY A O 1
ATOM 743 N N . GLY A 1 96 ? 8.207 -1.817 -22.106 1.00 76.94 96 GLY A N 1
ATOM 744 C CA . GLY A 1 96 ? 9.376 -1.329 -22.861 1.00 76.94 96 GLY A CA 1
ATOM 745 C C . GLY A 1 96 ? 10.301 -0.331 -22.142 1.00 76.94 96 GLY A C 1
ATOM 746 O O . GLY A 1 96 ? 11.429 -0.152 -22.579 1.00 76.94 96 GLY A O 1
ATOM 747 N N . ASN A 1 97 ? 9.861 0.282 -21.036 1.00 72.44 97 ASN A N 1
ATOM 748 C CA . ASN A 1 97 ? 10.663 1.196 -20.204 1.00 72.44 97 ASN A CA 1
ATOM 749 C C . ASN A 1 97 ? 10.854 0.692 -18.757 1.00 72.44 97 ASN A C 1
ATOM 751 O O . ASN A 1 97 ? 11.265 1.456 -17.883 1.00 72.44 97 ASN A O 1
ATOM 755 N N . SER A 1 98 ? 10.499 -0.563 -18.464 1.00 62.00 98 SER A N 1
ATOM 756 C CA . SER A 1 98 ? 10.605 -1.119 -17.112 1.00 62.00 98 SER A CA 1
ATOM 757 C C . SER A 1 98 ? 12.039 -1.560 -16.820 1.00 62.00 98 SER A C 1
ATOM 759 O O . SER A 1 98 ? 12.572 -2.411 -17.519 1.00 62.00 98 SER A O 1
ATOM 761 N N . GLN A 1 99 ? 12.644 -1.034 -15.752 1.00 60.19 99 GLN A N 1
ATOM 762 C CA . GLN A 1 99 ? 13.957 -1.485 -15.258 1.00 60.19 99 GLN A CA 1
ATOM 763 C C . GLN A 1 99 ? 13.867 -2.687 -14.299 1.00 60.19 99 GLN A C 1
ATOM 765 O O . GLN A 1 99 ? 14.868 -3.087 -13.713 1.00 60.19 99 GLN A O 1
ATOM 770 N N . PHE A 1 100 ? 12.670 -3.243 -14.094 1.00 51.56 100 PHE A N 1
ATOM 771 C CA . PHE A 1 100 ? 12.427 -4.299 -13.103 1.00 51.56 100 PHE A CA 1
ATOM 772 C C . PHE A 1 100 ? 12.485 -5.720 -13.670 1.00 51.56 100 PHE A C 1
ATOM 774 O O . PHE A 1 100 ? 12.508 -6.675 -12.898 1.00 51.56 100 PHE A O 1
ATOM 781 N N . VAL A 1 101 ? 12.503 -5.874 -14.994 1.00 56.94 101 VAL A N 1
ATOM 782 C CA . VAL A 1 101 ? 12.649 -7.172 -15.660 1.00 56.94 101 VAL A CA 1
ATOM 783 C C . VAL A 1 101 ? 13.765 -7.016 -16.689 1.00 56.94 101 VAL A C 1
ATOM 785 O O . VAL A 1 101 ? 13.610 -6.229 -17.621 1.00 56.94 101 VAL A O 1
ATOM 788 N N . LEU A 1 102 ? 14.898 -7.683 -16.447 1.00 49.81 102 LEU A N 1
ATOM 789 C CA . LEU A 1 102 ? 16.029 -7.785 -17.379 1.00 49.81 102 LEU A CA 1
ATOM 790 C C . LEU A 1 102 ? 15.744 -8.834 -18.456 1.00 49.81 102 LEU A C 1
ATOM 792 O O . LEU A 1 102 ? 15.148 -9.877 -18.101 1.00 49.81 102 LEU A O 1
#

Sequence (102 aa):
MSYEAMSQDVQDLLPQLGLVPCVLIGHSMGGR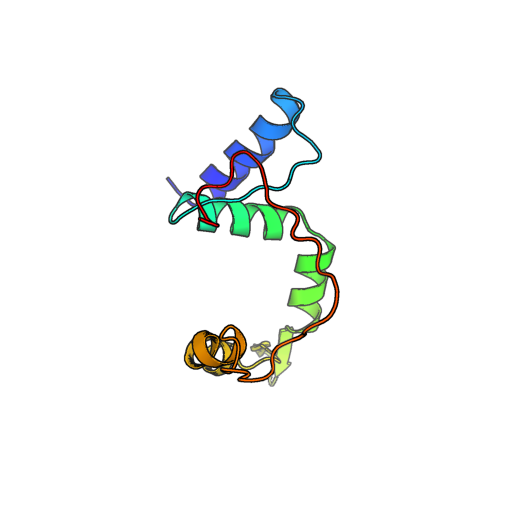TAMLLALQRSISMRQFLLTNLVEVDGRFTWRVNLDALAQHLDKILNFPPRPETYSGPALFLLGGNSQFVL

Mean predicted aligned error: 13.74 Å

Solvent-accessible surface area (backbone atoms only — not comparable to full-atom values): 6615 Å² total; per-residue (Å²): 137,54,60,65,57,54,19,49,54,53,62,61,45,37,62,78,70,66,49,70,90,67,88,79,81,43,67,73,72,45,26,54,22,41,51,52,35,46,57,75,66,31,67,66,55,46,48,54,52,50,74,36,52,40,78,55,96,92,37,82,44,65,70,58,66,59,67,63,48,66,76,41,41,67,71,72,72,50,78,75,92,67,91,77,77,82,87,67,95,78,88,86,87,76,65,94,85,51,90,86,65,133

InterPro domains:
  IPR000073 Alpha/beta hydrolase fold-1 [PF00561] (3-53)
  IPR029058 Alpha/Beta hydrolase fold [G3DSA:3.40.50.1820] (1-93)
  IPR029058 Alpha/Beta hydrolase fold [SSF53474] (2-101)

pLDDT: mean 79.79, std 9.61, range [49.81, 95.25]

Radius of gyration: 19.37 Å; Cα contacts (8 Å, |Δi|>4): 45; chains: 1; bounding box: 32×48×52 Å

Secondary structure (DSSP, 8-state):
--HHHHHHHHHHHHHHTT--S------THHHHHHHHHHHHH-HHHHHHHHHTEEEETTEEEESS-HHHHHHTHHHHHSPP-------S-------TT-SS--